Protein AF-A0A7Y2XS32-F1 (afdb_monomer)

Foldseek 3Di:
DPAADALDPDDDDDDDDPPDDFAADPRSQDPDPRGDPPSVPPD

pLDDT: mean 95.96, std 5.22, range [67.62, 98.56]

Structure (mmCIF, N/CA/C/O backbone):
data_AF-A0A7Y2XS32-F1
#
_entry.id   AF-A0A7Y2XS32-F1
#
loop_
_atom_site.group_PDB
_atom_site.id
_atom_site.type_symbol
_atom_site.label_atom_id
_atom_site.label_alt_id
_atom_site.label_comp_id
_atom_site.label_asym_id
_atom_site.label_entity_id
_atom_site.label_seq_id
_atom_site.pdbx_PDB_ins_code
_atom_site.Cartn_x
_atom_site.Cartn_y
_atom_site.Cartn_z
_atom_site.occupancy
_atom_site.B_iso_or_equiv
_atom_site.auth_seq_id
_atom_site.auth_comp_id
_atom_site.auth_asym_id
_atom_site.auth_atom_id
_atom_site.pdbx_PDB_model_num
ATOM 1 N N . MET A 1 1 ? -2.948 -7.094 -16.037 1.00 67.62 1 MET A N 1
ATOM 2 C CA . MET A 1 1 ? -2.124 -7.222 -14.823 1.00 67.62 1 MET A CA 1
ATOM 3 C C . MET A 1 1 ? -0.969 -8.160 -15.114 1.00 67.62 1 MET A C 1
ATOM 5 O O . MET A 1 1 ? -1.141 -9.374 -15.124 1.00 67.62 1 MET A O 1
ATOM 9 N N . SER A 1 2 ? 0.193 -7.597 -15.409 1.00 82.06 2 SER A N 1
ATOM 10 C CA . SER A 1 2 ? 1.486 -8.272 -15.476 1.00 82.06 2 SER A CA 1
ATOM 11 C C . SER A 1 2 ? 1.973 -8.617 -14.072 1.00 82.06 2 SER A C 1
ATOM 13 O O . SER A 1 2 ? 1.355 -8.257 -13.066 1.00 82.06 2 SER A O 1
ATOM 15 N N . LYS A 1 3 ? 3.084 -9.356 -13.998 1.00 95.00 3 LYS A N 1
ATOM 16 C CA . LYS A 1 3 ? 3.647 -9.837 -12.733 1.00 95.00 3 LYS A CA 1
ATOM 17 C C . LYS A 1 3 ? 3.784 -8.680 -11.714 1.00 95.00 3 LYS A C 1
ATOM 19 O O . LYS A 1 3 ? 4.261 -7.597 -12.087 1.00 95.00 3 LYS A O 1
ATOM 24 N N . PRO A 1 4 ? 3.350 -8.876 -10.455 1.00 96.56 4 PRO A N 1
ATOM 25 C CA . PRO A 1 4 ? 3.600 -7.929 -9.373 1.00 96.56 4 PRO A CA 1
ATOM 26 C C . PRO A 1 4 ? 5.097 -7.715 -9.140 1.00 96.56 4 PRO A C 1
ATOM 28 O O . PRO A 1 4 ? 5.906 -8.594 -9.438 1.00 96.56 4 PRO A O 1
ATOM 31 N N . VAL A 1 5 ? 5.458 -6.556 -8.594 1.00 97.19 5 VAL A N 1
ATOM 32 C CA . VAL A 1 5 ? 6.840 -6.239 -8.199 1.00 97.19 5 VAL A CA 1
ATOM 33 C C . VAL A 1 5 ? 6.964 -6.192 -6.679 1.00 97.19 5 VAL A C 1
ATOM 35 O O . VAL A 1 5 ? 5.989 -5.923 -5.978 1.00 97.19 5 VAL A O 1
ATOM 38 N N . ILE A 1 6 ? 8.157 -6.466 -6.156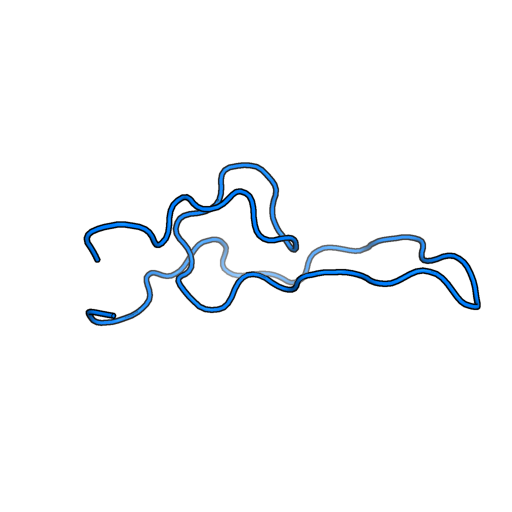 1.00 97.25 6 ILE A N 1
ATOM 39 C CA . ILE A 1 6 ? 8.418 -6.353 -4.718 1.00 97.25 6 ILE A CA 1
ATOM 40 C C . ILE A 1 6 ? 8.509 -4.866 -4.379 1.00 97.25 6 ILE A C 1
ATOM 42 O O . ILE A 1 6 ? 9.415 -4.185 -4.851 1.00 97.25 6 ILE A O 1
ATOM 46 N N . SER A 1 7 ? 7.564 -4.365 -3.580 1.00 96.88 7 SER A N 1
ATOM 47 C CA . SER A 1 7 ? 7.561 -2.957 -3.171 1.00 96.88 7 SER A CA 1
ATOM 48 C C . SER A 1 7 ? 8.478 -2.678 -1.980 1.00 96.88 7 SER A C 1
ATOM 50 O O . SER A 1 7 ? 9.090 -1.617 -1.921 1.00 96.88 7 SER A O 1
ATOM 52 N N . ASN A 1 8 ? 8.543 -3.604 -1.020 1.00 96.12 8 ASN A N 1
ATOM 53 C CA . ASN A 1 8 ? 9.434 -3.579 0.138 1.00 96.12 8 ASN A CA 1
ATOM 54 C C . ASN A 1 8 ? 9.620 -5.027 0.644 1.00 96.12 8 ASN A C 1
ATOM 56 O O . ASN A 1 8 ? 8.785 -5.887 0.365 1.00 96.12 8 ASN A O 1
ATOM 60 N N . ASN A 1 9 ? 10.698 -5.295 1.381 1.00 97.19 9 ASN A N 1
ATOM 61 C CA . ASN A 1 9 ? 11.020 -6.605 1.962 1.00 97.19 9 ASN A CA 1
ATOM 62 C C . ASN A 1 9 ? 10.493 -6.780 3.401 1.00 97.19 9 ASN A C 1
ATOM 64 O O . ASN A 1 9 ? 10.831 -7.759 4.063 1.00 97.19 9 ASN A O 1
ATOM 68 N N . GLY A 1 10 ? 9.689 -5.837 3.897 1.00 96.06 10 GLY A N 1
ATOM 69 C CA . GLY A 1 10 ? 9.081 -5.872 5.226 1.00 96.06 10 GLY A CA 1
ATOM 70 C C . GLY A 1 10 ? 7.622 -5.404 5.211 1.00 96.06 10 GLY A C 1
ATOM 71 O O . GLY A 1 10 ? 7.196 -4.778 4.236 1.00 96.06 10 GLY A O 1
ATOM 72 N N . PRO A 1 11 ? 6.845 -5.727 6.263 1.00 96.75 11 PRO A N 1
ATOM 73 C CA . PRO A 1 11 ? 5.468 -5.269 6.394 1.00 96.75 11 PRO A CA 1
ATOM 74 C C . PRO A 1 11 ? 5.408 -3.776 6.735 1.00 96.75 11 PRO A C 1
ATOM 76 O O . PRO A 1 11 ? 6.300 -3.248 7.398 1.00 96.75 11 PRO A O 1
ATOM 79 N N . GLU A 1 12 ? 4.310 -3.131 6.348 1.00 95.88 12 GLU A N 1
ATOM 80 C CA . GLU A 1 12 ? 3.980 -1.766 6.761 1.00 95.88 12 GLU A CA 1
ATOM 81 C C . GLU A 1 12 ? 2.938 -1.818 7.883 1.00 95.88 12 GLU A C 1
ATOM 83 O O . GLU A 1 12 ? 1.933 -2.528 7.769 1.00 95.88 12 GLU A O 1
ATOM 88 N N . LYS A 1 13 ? 3.165 -1.080 8.972 1.00 97.56 13 LYS A N 1
ATOM 89 C CA . LYS A 1 13 ? 2.169 -0.932 10.037 1.00 97.56 13 LYS A CA 1
ATOM 90 C C . LYS A 1 13 ? 1.233 0.216 9.672 1.00 97.56 13 LYS A C 1
ATOM 92 O O . LYS A 1 13 ? 1.696 1.320 9.414 1.00 97.56 13 LYS A O 1
ATOM 97 N N . VAL A 1 14 ? -0.070 -0.035 9.711 1.00 97.50 14 VAL A N 1
ATOM 98 C CA . VAL A 1 14 ? -1.099 0.979 9.463 1.00 97.50 14 VAL A CA 1
ATOM 99 C C . VAL A 1 14 ? -2.160 0.929 10.549 1.00 97.50 14 VAL A C 1
ATOM 101 O O . VAL A 1 14 ? -2.486 -0.147 11.054 1.00 97.50 14 VAL A O 1
ATOM 104 N N . ASP A 1 15 ? -2.696 2.094 10.882 1.00 97.94 15 ASP A N 1
ATOM 105 C CA . ASP A 1 15 ? -3.887 2.216 11.710 1.00 97.94 15 ASP A CA 1
ATOM 106 C C . ASP A 1 15 ? -5.106 2.258 10.779 1.00 97.94 15 ASP A C 1
ATOM 108 O O . ASP A 1 15 ? -5.114 2.991 9.787 1.00 97.94 15 ASP A O 1
ATOM 112 N N . LEU A 1 16 ? -6.105 1.422 11.061 1.00 97.69 16 LEU A N 1
ATOM 113 C CA . LEU A 1 16 ? -7.334 1.313 10.275 1.00 97.69 16 LEU A CA 1
ATOM 114 C C . LEU A 1 16 ? -8.529 1.680 11.145 1.00 97.69 16 LEU A C 1
ATOM 116 O O . LEU A 1 16 ? -8.577 1.342 12.330 1.00 97.69 16 LEU A O 1
ATOM 120 N N . GLU A 1 17 ? -9.513 2.317 10.531 1.00 98.25 17 GLU A N 1
ATOM 121 C CA . GLU A 1 17 ? -10.765 2.684 11.172 1.00 98.25 17 GLU A CA 1
ATOM 122 C C . GLU A 1 17 ? -11.843 1.644 10.847 1.00 98.25 17 GLU A C 1
ATOM 124 O O . GLU A 1 17 ? -11.938 1.123 9.732 1.00 98.25 17 GLU A O 1
ATOM 129 N N . GLN A 1 18 ? -12.648 1.286 11.849 1.00 98.06 18 GLN A N 1
ATOM 130 C CA . GLN A 1 18 ? -13.707 0.298 11.675 1.00 98.06 18 GLN A CA 1
ATOM 131 C C . GLN A 1 18 ? -14.791 0.838 10.739 1.00 98.06 18 GLN A C 1
ATOM 133 O O . GLN A 1 18 ? -15.367 1.889 10.995 1.00 98.06 18 GLN A O 1
ATOM 138 N N . GLY A 1 19 ? -15.137 0.052 9.717 1.00 97.94 19 GLY A N 1
ATOM 139 C CA . GLY A 1 19 ? -16.194 0.392 8.762 1.00 97.94 19 GLY A CA 1
ATOM 140 C C . GLY A 1 19 ? -15.700 1.128 7.518 1.00 97.94 19 GLY A C 1
ATOM 141 O O . GLY A 1 19 ? -16.464 1.233 6.563 1.00 97.94 19 GLY A O 1
ATOM 142 N N . GLU A 1 20 ? -14.435 1.553 7.491 1.00 98.12 20 GLU A N 1
ATOM 143 C CA . GLU A 1 20 ? -13.826 2.168 6.314 1.00 9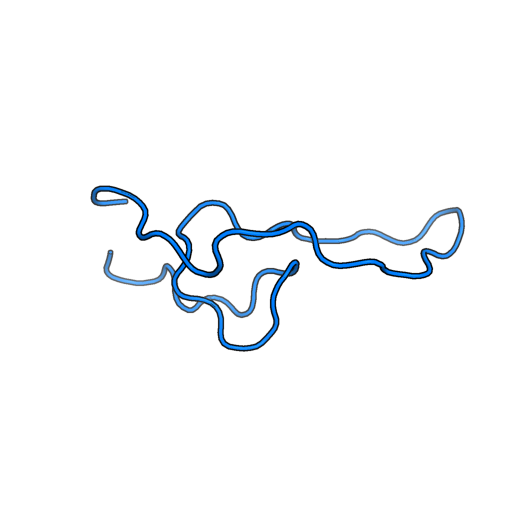8.12 20 GLU A CA 1
ATOM 144 C C . GLU A 1 20 ? -13.366 1.119 5.296 1.00 98.12 20 GLU A C 1
ATOM 146 O O . GLU A 1 20 ? -12.875 0.036 5.638 1.00 98.12 20 GLU A O 1
ATOM 151 N N . GLU A 1 21 ? -13.520 1.451 4.015 1.00 98.12 21 GLU A N 1
ATOM 152 C CA . GLU A 1 21 ? -13.047 0.614 2.918 1.00 98.12 21 GLU A CA 1
ATOM 153 C C . GLU A 1 21 ? -11.623 1.009 2.521 1.00 98.12 21 GLU A C 1
ATOM 155 O O . GLU A 1 21 ? -11.337 2.154 2.167 1.00 98.12 21 GLU A O 1
ATOM 160 N N . TYR A 1 22 ? -10.729 0.022 2.511 1.00 98.12 22 TYR A N 1
ATOM 161 C CA . TYR A 1 22 ? -9.346 0.199 2.095 1.00 98.12 22 TYR A CA 1
ATOM 162 C C . TYR A 1 22 ? -9.042 -0.656 0.874 1.00 98.12 22 TYR A C 1
ATOM 164 O O . TYR A 1 22 ? -9.301 -1.859 0.836 1.00 98.12 22 TYR A O 1
ATOM 172 N N . TYR A 1 23 ? -8.403 -0.043 -0.115 1.00 98.19 23 TYR A N 1
ATOM 173 C CA . TYR A 1 23 ? -7.973 -0.736 -1.321 1.00 98.19 23 TYR A CA 1
ATOM 174 C C . TYR A 1 23 ? -6.522 -1.170 -1.155 1.00 98.19 23 TYR A C 1
ATOM 176 O O . TYR A 1 23 ? -5.623 -0.339 -1.215 1.00 98.19 23 TYR A O 1
ATOM 184 N N . PHE A 1 24 ? -6.275 -2.461 -0.953 1.00 98.00 24 PHE A N 1
ATOM 185 C CA . PHE A 1 24 ? -4.920 -2.993 -0.795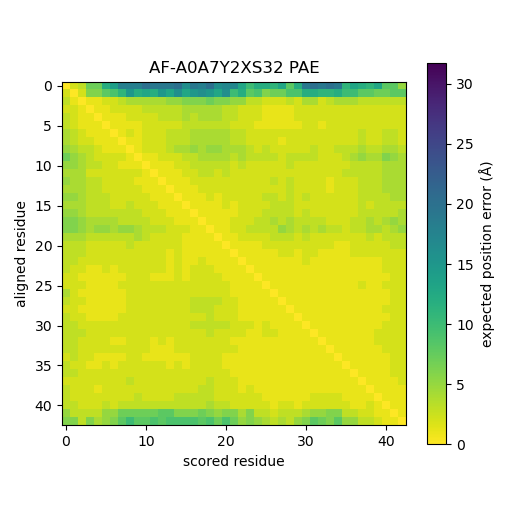 1.00 98.00 24 PHE A CA 1
ATOM 186 C C . PHE A 1 24 ? -4.185 -3.109 -2.142 1.00 98.00 24 PHE A C 1
ATOM 188 O O . PHE A 1 24 ? -4.756 -3.521 -3.157 1.00 98.00 24 PHE A O 1
ATOM 195 N N . CYS A 1 25 ? -2.901 -2.747 -2.173 1.00 97.94 25 C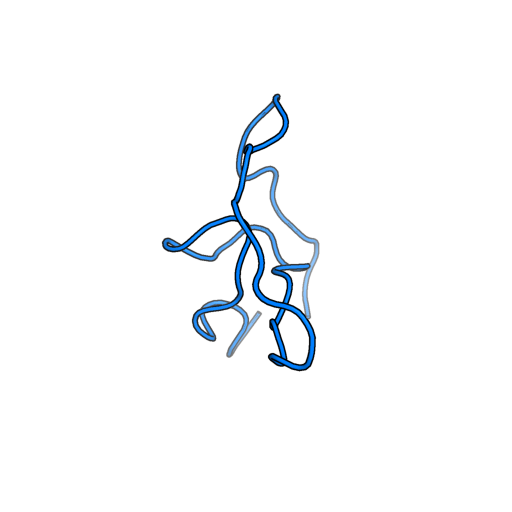YS A N 1
ATOM 196 C CA . CYS A 1 25 ? -2.084 -2.838 -3.378 1.00 97.94 25 CYS A CA 1
ATOM 197 C C . CYS A 1 25 ? -1.616 -4.278 -3.625 1.00 97.94 25 CYS A C 1
ATOM 199 O O . CYS A 1 25 ? -0.813 -4.825 -2.878 1.00 97.94 25 CYS A O 1
ATOM 201 N N . VAL A 1 26 ? -2.039 -4.867 -4.747 1.00 96.75 26 VAL A N 1
ATOM 202 C CA . VAL A 1 26 ? -1.621 -6.227 -5.153 1.00 96.75 26 VAL A CA 1
ATOM 203 C C . VAL A 1 26 ? -0.573 -6.247 -6.271 1.00 96.75 26 VAL A C 1
ATOM 205 O O . VAL A 1 26 ? 0.008 -7.287 -6.566 1.00 96.75 26 VAL A O 1
ATOM 208 N N . CYS A 1 27 ? -0.324 -5.108 -6.927 1.00 97.69 27 CYS A N 1
ATOM 209 C CA . CYS A 1 27 ? 0.599 -5.025 -8.067 1.00 97.69 27 CYS A CA 1
ATOM 210 C C . CYS A 1 27 ? 2.035 -4.637 -7.678 1.00 97.69 27 CYS A C 1
ATOM 212 O O . CYS A 1 27 ? 2.937 -4.743 -8.512 1.00 97.69 27 CYS A O 1
ATOM 214 N N . GLY A 1 28 ? 2.234 -4.137 -6.454 1.00 97.12 28 GLY A N 1
ATOM 215 C CA . GLY A 1 28 ? 3.526 -3.672 -5.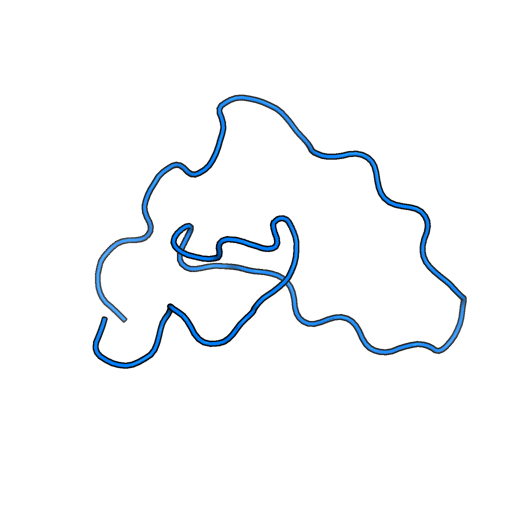944 1.00 97.12 28 GLY A CA 1
ATOM 216 C C . GLY A 1 28 ? 4.018 -2.319 -6.469 1.00 97.12 28 GLY A C 1
ATOM 217 O O . GLY A 1 28 ? 5.094 -1.890 -6.081 1.00 97.12 28 GLY A O 1
ATOM 218 N N . ARG A 1 29 ? 3.260 -1.639 -7.340 1.00 97.31 29 ARG A N 1
ATOM 219 C CA . ARG A 1 29 ? 3.692 -0.403 -8.027 1.00 97.31 29 ARG A CA 1
ATOM 220 C C . ARG A 1 29 ? 3.182 0.890 -7.393 1.00 97.31 29 ARG A C 1
ATOM 222 O O . ARG A 1 29 ? 3.502 1.964 -7.888 1.00 97.31 29 ARG A O 1
ATOM 229 N N . SER A 1 30 ? 2.354 0.800 -6.354 1.00 97.88 30 SER A N 1
ATOM 230 C CA . SER A 1 30 ? 1.825 1.997 -5.704 1.00 97.88 30 SER A CA 1
ATOM 231 C C . SER A 1 30 ? 2.926 2.764 -4.974 1.00 97.88 30 SER A C 1
ATOM 233 O O . SER A 1 30 ? 3.771 2.166 -4.315 1.00 97.88 30 SER A O 1
ATOM 235 N N . SER A 1 31 ? 2.858 4.091 -5.043 1.00 96.69 31 SER A N 1
ATOM 236 C CA . SER A 1 31 ? 3.654 5.008 -4.223 1.00 96.69 31 SER A CA 1
ATOM 237 C C . SER A 1 31 ? 3.021 5.284 -2.848 1.00 96.69 31 SER A C 1
ATOM 239 O O . SER A 1 31 ? 3.594 6.019 -2.052 1.00 96.69 31 SER A O 1
ATOM 241 N N . LYS A 1 32 ? 1.843 4.711 -2.560 1.00 97.19 32 LYS A N 1
ATOM 242 C CA . LYS A 1 32 ? 1.077 4.858 -1.308 1.00 97.19 32 LYS A CA 1
ATOM 243 C C . LYS A 1 32 ? 0.878 3.518 -0.593 1.00 97.19 32 LYS A C 1
ATOM 245 O O . LYS A 1 32 ? -0.204 3.236 -0.079 1.00 97.19 32 LYS A O 1
ATOM 250 N N . GLN A 1 33 ? 1.911 2.676 -0.591 1.00 97.94 33 GLN A N 1
ATOM 251 C CA . GLN A 1 33 ? 1.869 1.383 0.095 1.00 97.94 33 GLN A CA 1
ATOM 252 C C . GLN A 1 33 ? 1.438 1.538 1.564 1.00 97.94 33 GLN A C 1
ATOM 254 O O . GLN A 1 33 ? 1.829 2.515 2.201 1.00 97.94 33 GLN A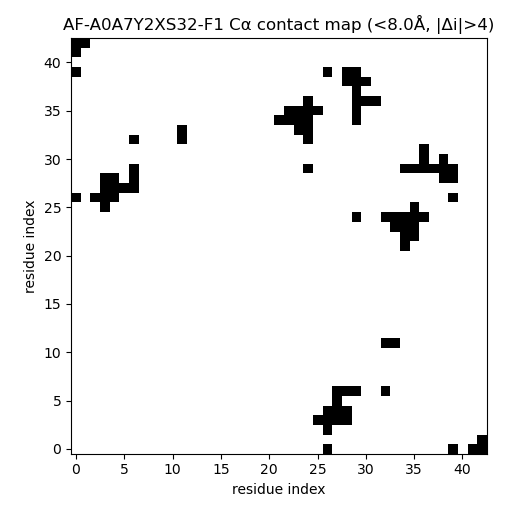 O 1
ATOM 259 N N . PRO A 1 34 ? 0.637 0.600 2.100 1.00 97.81 34 PRO A N 1
ATOM 260 C CA . PRO A 1 34 ? 0.204 -0.660 1.482 1.00 97.81 34 PRO A CA 1
ATOM 261 C C . PRO A 1 34 ? -1.027 -0.531 0.562 1.00 97.81 34 PRO A C 1
ATOM 263 O O . PRO A 1 34 ? -1.557 -1.534 0.077 1.00 97.81 34 PRO A O 1
ATOM 266 N N . PHE A 1 35 ? -1.519 0.686 0.324 1.00 98.56 35 PHE A N 1
ATOM 267 C CA . PHE A 1 35 ? -2.780 0.926 -0.371 1.00 98.56 35 PHE A CA 1
ATOM 268 C C .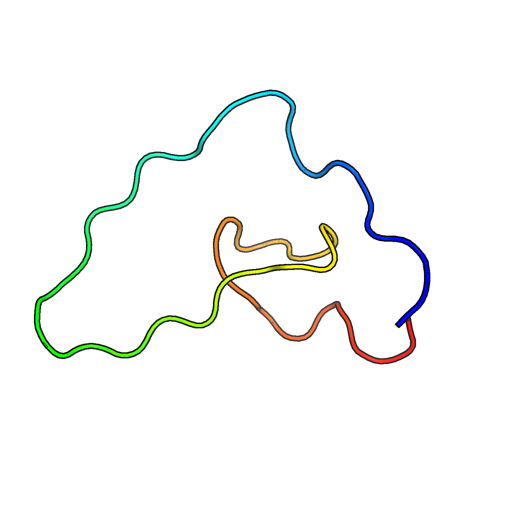 PHE A 1 35 ? -2.605 1.168 -1.871 1.00 98.56 35 PHE A C 1
ATOM 270 O O . PHE A 1 35 ? -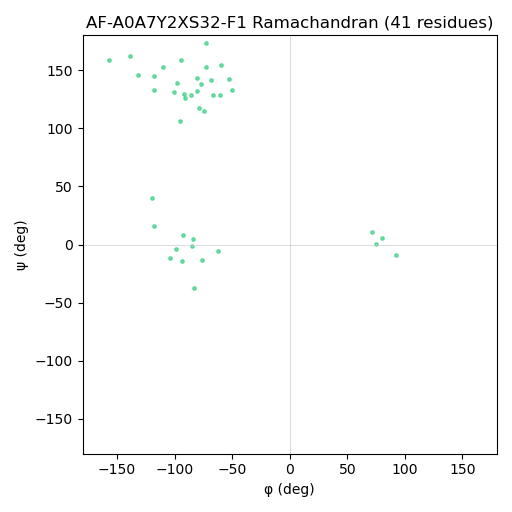1.533 1.492 -2.369 1.00 98.56 35 PHE A O 1
ATOM 277 N N . CYS A 1 36 ? -3.683 0.966 -2.618 1.00 98.25 36 CYS A N 1
ATOM 278 C CA . CYS A 1 36 ? -3.749 1.154 -4.054 1.00 98.25 36 CYS A CA 1
ATOM 279 C C . CYS A 1 36 ? -3.934 2.636 -4.395 1.00 98.25 36 CYS A C 1
ATOM 281 O O . CYS A 1 36 ? -4.843 3.298 -3.901 1.00 98.25 36 CYS A O 1
ATOM 283 N N . ASP A 1 37 ? -3.131 3.133 -5.331 1.00 98.12 37 ASP A N 1
ATOM 284 C CA . ASP A 1 37 ? -3.241 4.480 -5.907 1.00 98.12 37 ASP A CA 1
ATOM 285 C C . ASP A 1 37 ? -3.526 4.462 -7.418 1.00 98.12 37 ASP A C 1
ATOM 287 O O . ASP A 1 37 ? -3.368 5.476 -8.093 1.00 98.12 37 ASP A O 1
ATOM 291 N N . ARG A 1 38 ? -3.953 3.307 -7.948 1.00 97.44 38 ARG A N 1
ATOM 292 C CA . ARG A 1 38 ? -4.203 3.042 -9.378 1.00 97.44 38 ARG A CA 1
ATOM 293 C C . ARG A 1 38 ? -2.956 2.937 -10.269 1.00 97.44 38 ARG A C 1
ATOM 295 O O . ARG A 1 38 ? -3.115 2.761 -11.473 1.00 97.44 38 ARG A O 1
ATOM 302 N N . SER A 1 39 ? -1.742 2.872 -9.713 1.00 97.19 39 SER A N 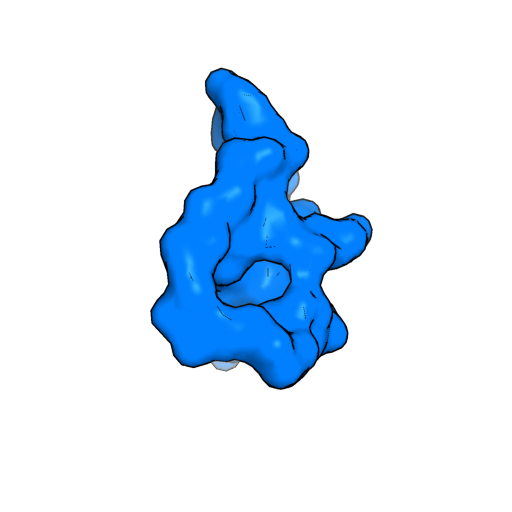1
ATOM 303 C CA . SER A 1 39 ? -0.504 2.604 -10.484 1.00 97.19 39 SER A CA 1
ATOM 304 C C . SER A 1 39 ? -0.465 1.233 -11.183 1.00 97.19 39 SER A C 1
ATOM 306 O O . SER A 1 39 ? 0.466 0.930 -11.924 1.00 97.19 39 SER A O 1
ATOM 308 N N . HIS A 1 40 ? -1.466 0.378 -10.957 1.00 96.38 40 HIS A N 1
ATOM 309 C CA . HIS A 1 40 ? -1.644 -0.872 -11.692 1.00 96.38 40 HIS A CA 1
ATOM 310 C C . HIS A 1 40 ? -2.216 -0.678 -13.106 1.00 96.38 40 HIS A C 1
ATOM 312 O O . HIS A 1 40 ? -2.207 -1.620 -13.903 1.00 96.38 40 HIS A O 1
ATOM 318 N N . ALA A 1 41 ? -2.746 0.506 -13.425 1.00 96.06 41 ALA A N 1
ATOM 319 C CA . ALA A 1 41 ? -3.309 0.786 -14.738 1.00 96.06 41 ALA A CA 1
ATOM 320 C C . ALA A 1 41 ? -2.240 0.627 -15.832 1.00 96.06 41 ALA A C 1
ATOM 322 O O . ALA A 1 41 ? -1.146 1.177 -15.734 1.00 96.06 41 ALA A O 1
ATOM 323 N N . GLY A 1 42 ? -2.558 -0.149 -16.870 1.00 90.69 42 GLY A N 1
ATOM 324 C CA . GLY A 1 42 ? -1.635 -0.435 -17.974 1.00 90.69 42 GLY A CA 1
ATOM 325 C C . GLY A 1 42 ? -0.593 -1.517 -17.684 1.00 90.69 42 GLY A C 1
ATOM 326 O O . GLY A 1 42 ? 0.272 -1.757 -18.523 1.00 90.69 42 GLY A O 1
ATOM 327 N N . THR A 1 43 ? -0.676 -2.178 -16.525 1.00 89.19 43 THR A N 1
ATOM 328 C CA . THR A 1 43 ? 0.212 -3.292 -16.175 1.00 89.19 43 THR A CA 1
ATOM 329 C C . THR A 1 43 ? -0.398 -4.615 -16.547 1.00 89.19 43 THR A C 1
ATOM 331 O O . THR A 1 43 ? -1.616 -4.846 -16.378 1.00 89.19 43 THR A O 1
#

Nearest PDB structures (foldseek):
  4ooa-assembly2_C  TM=5.014E-01  e=9.062E-01  Homo sapiens

Mean predicted aligned error: 2.6 Å

Secondary structure (DSSP, 8-state):
-PPP----SSPPP----TT----B-SSS--SSTTB--STTTT-

Sequence (43 aa):
MSKPVISNNGPEKVDLEQGEEYYFCVCGRSSKQPFCDRSHAGT

Solvent-accessible surface area (backbone atoms only — not comparable to full-atom values): 3012 Å² total; per-residue (Å²): 113,59,87,59,47,86,70,65,98,67,87,82,91,77,90,82,64,90,91,66,88,78,56,70,49,78,47,36,61,38,94,50,72,71,30,55,69,65,57,56,68,96,58

Radius of gyration: 11.22 Å; Cα contacts (8 Å, |Δi|>4): 45; chains: 1; bounding box: 27×15×30 Å